Protein AF-A0A538DFN1-F1 (afdb_monomer_lite)

pLDDT: mean 91.26, std 4.5, range [76.12, 97.0]

Foldseek 3Di:
DDKDKDFQQAQAKDKQDQVQKWKFKADVPDTQDIWGFHIDIDGHGGIDMTDTDDPTPDFAKIKIWMWGHPDVPGDIDIDIDIDTD

Radius of gyration: 13.34 Å; chains: 1; bounding box: 32×21×36 Å

Sequence (85 aa):
MLELLVANRGNVTEILQRERLTMILRRGRRIVARLEPAARELLARTSGLVQARYTGRVRGRITAVVELSYGPGLGTVRRAFHLRL

Structure (mmCIF, N/CA/C/O backbone):
data_AF-A0A538DFN1-F1
#
_entry.id   AF-A0A538DFN1-F1
#
loop_
_atom_site.group_PDB
_atom_site.id
_atom_site.type_symbol
_atom_site.label_atom_id
_atom_site.label_alt_id
_atom_site.label_comp_id
_atom_site.label_asym_id
_atom_site.label_entity_id
_atom_site.label_seq_id
_atom_site.pdbx_PDB_ins_code
_atom_site.Cartn_x
_atom_site.Cartn_y
_atom_site.Cartn_z
_atom_site.occupancy
_atom_site.B_iso_or_equiv
_atom_site.auth_seq_id
_atom_site.auth_comp_id
_atom_site.auth_asym_id
_atom_site.auth_atom_id
_atom_site.pdbx_PDB_model_num
ATOM 1 N N . MET A 1 1 ? -9.402 -7.917 5.252 1.00 87.94 1 MET A N 1
ATOM 2 C CA . MET A 1 1 ? -8.317 -7.601 4.294 1.00 87.94 1 MET A CA 1
ATOM 3 C C . MET A 1 1 ? -8.691 -6.316 3.570 1.00 87.94 1 MET A C 1
ATOM 5 O O . MET A 1 1 ? -9.884 -6.080 3.436 1.00 87.94 1 MET A O 1
ATOM 9 N N . LEU A 1 2 ? -7.727 -5.483 3.170 1.00 91.44 2 LEU A N 1
ATOM 10 C CA . LEU A 1 2 ? -7.961 -4.335 2.285 1.00 91.44 2 LEU A CA 1
ATOM 11 C C . LEU A 1 2 ? -7.180 -4.535 0.992 1.00 91.44 2 LEU A C 1
ATOM 13 O O . LEU A 1 2 ? -6.024 -4.955 1.036 1.00 91.44 2 LEU A O 1
ATOM 17 N N . GLU A 1 3 ? -7.815 -4.223 -0.130 1.00 93.44 3 GLU A N 1
ATOM 18 C CA . GLU A 1 3 ? -7.250 -4.400 -1.464 1.00 93.44 3 GLU A CA 1
ATOM 19 C C . GLU A 1 3 ? -7.227 -3.062 -2.197 1.00 93.44 3 GLU A C 1
ATOM 21 O O . GLU A 1 3 ? -8.139 -2.243 -2.059 1.00 93.44 3 GLU A O 1
ATOM 26 N N . LEU A 1 4 ? -6.170 -2.840 -2.970 1.00 92.44 4 LEU A N 1
ATOM 27 C CA . LEU A 1 4 ? -6.001 -1.665 -3.811 1.00 92.44 4 LEU A CA 1
ATOM 28 C C . LEU A 1 4 ? -5.621 -2.120 -5.218 1.00 92.44 4 LEU A C 1
ATOM 30 O O . LEU A 1 4 ? -4.645 -2.845 -5.395 1.00 92.44 4 LEU A O 1
ATOM 34 N N . LEU A 1 5 ? -6.370 -1.660 -6.218 1.00 93.50 5 LEU A N 1
ATOM 35 C CA . LEU A 1 5 ? -5.993 -1.821 -7.616 1.00 93.50 5 LEU A CA 1
ATOM 36 C C . LEU A 1 5 ? -4.986 -0.735 -7.997 1.00 93.50 5 LEU A C 1
ATOM 38 O O . LEU A 1 5 ? -5.284 0.457 -7.900 1.00 93.50 5 LEU A O 1
ATOM 42 N N . VAL A 1 6 ? -3.808 -1.151 -8.447 1.00 92.00 6 VAL A N 1
ATOM 43 C CA . VAL A 1 6 ? -2.751 -0.265 -8.937 1.00 92.00 6 VAL A CA 1
ATOM 44 C C . VAL A 1 6 ? -2.522 -0.547 -10.413 1.00 92.00 6 VAL A C 1
ATOM 46 O O . VAL A 1 6 ? -2.461 -1.704 -10.819 1.00 92.00 6 VAL A O 1
ATOM 49 N N . ALA A 1 7 ? -2.398 0.508 -11.213 1.00 92.69 7 ALA A N 1
ATOM 50 C CA . ALA A 1 7 ? -2.135 0.409 -12.642 1.00 92.69 7 ALA A CA 1
ATOM 51 C C . ALA A 1 7 ? -0.747 0.971 -12.957 1.00 92.69 7 ALA A C 1
ATOM 53 O O . ALA A 1 7 ? -0.502 2.157 -12.723 1.00 92.69 7 ALA A O 1
ATOM 54 N N . ASN A 1 8 ? 0.127 0.146 -13.532 1.00 92.75 8 ASN A N 1
ATOM 55 C CA . 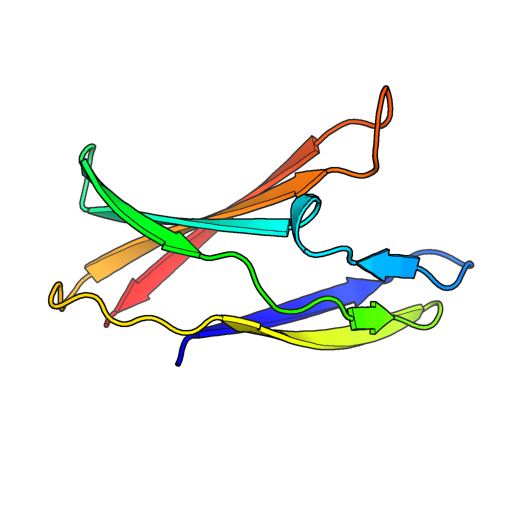ASN A 1 8 ? 1.350 0.612 -14.169 1.00 92.75 8 ASN A CA 1
ATOM 56 C C . ASN A 1 8 ? 0.984 1.144 -15.559 1.00 92.75 8 ASN A C 1
ATOM 58 O O . ASN A 1 8 ? 0.714 0.391 -16.493 1.00 92.75 8 ASN A O 1
ATOM 62 N N . ARG A 1 9 ? 0.946 2.471 -15.685 1.00 92.31 9 ARG A N 1
ATOM 63 C CA . ARG A 1 9 ? 0.675 3.150 -16.961 1.00 92.31 9 ARG A CA 1
ATOM 64 C C . ARG A 1 9 ? 1.948 3.455 -17.751 1.00 92.31 9 ARG A C 1
ATOM 66 O O . ARG A 1 9 ? 1.828 3.986 -18.853 1.00 92.31 9 ARG A O 1
ATOM 73 N N . GLY A 1 10 ? 3.123 3.141 -17.214 1.00 90.00 10 GLY A N 1
ATOM 74 C CA . GLY A 1 10 ? 4.416 3.316 -17.861 1.00 90.00 10 GLY A CA 1
ATOM 75 C C . GLY A 1 10 ? 4.721 2.237 -18.901 1.00 90.00 10 GLY A C 1
ATOM 76 O O . GLY A 1 10 ? 3.901 1.370 -19.210 1.00 90.00 10 GLY A O 1
ATOM 77 N N . ASN A 1 11 ? 5.920 2.322 -19.470 1.00 94.12 11 ASN A N 1
ATOM 78 C CA . ASN A 1 11 ? 6.459 1.390 -20.463 1.00 94.12 11 ASN A CA 1
ATOM 79 C C . ASN A 1 11 ? 7.507 0.422 -19.886 1.00 94.12 11 ASN A C 1
ATOM 81 O O . ASN A 1 11 ? 7.992 -0.434 -20.619 1.00 94.12 11 ASN A O 1
ATOM 85 N N . VAL A 1 12 ? 7.842 0.547 -18.602 1.00 91.00 12 VAL A N 1
ATOM 86 C CA . VAL A 1 12 ? 8.789 -0.321 -17.894 1.00 91.00 12 VAL A CA 1
ATOM 87 C C . VAL A 1 12 ? 8.071 -1.114 -16.811 1.00 91.00 12 VAL A C 1
ATOM 89 O O . VAL A 1 12 ? 7.070 -0.655 -16.261 1.00 91.00 12 VAL A O 1
ATOM 92 N N . THR A 1 13 ? 8.571 -2.310 -16.511 1.00 92.25 13 THR A N 1
ATOM 93 C CA . THR A 1 13 ? 8.125 -3.082 -15.347 1.00 92.25 13 THR A CA 1
ATOM 94 C C . THR A 1 13 ? 8.555 -2.371 -14.068 1.00 92.25 13 THR A C 1
ATOM 96 O O . THR A 1 13 ? 9.699 -1.937 -13.947 1.00 92.25 13 THR A O 1
ATOM 99 N N . GLU A 1 14 ? 7.637 -2.253 -13.112 1.00 89.88 14 GLU A N 1
ATOM 100 C CA . GLU A 1 14 ? 7.877 -1.591 -11.833 1.00 89.88 14 GLU A CA 1
ATOM 101 C C . GLU A 1 14 ? 7.778 -2.579 -10.673 1.00 89.88 14 GLU A C 1
ATOM 103 O O . GLU A 1 14 ? 6.872 -3.411 -10.609 1.00 89.88 14 GLU A O 1
ATOM 108 N N . ILE A 1 15 ? 8.694 -2.445 -9.716 1.00 89.12 15 ILE A N 1
ATOM 109 C CA . ILE A 1 15 ? 8.631 -3.157 -8.442 1.00 89.12 15 ILE A CA 1
ATOM 110 C C . ILE A 1 15 ? 8.059 -2.190 -7.407 1.00 89.12 15 ILE A C 1
ATOM 112 O O . ILE A 1 15 ? 8.741 -1.274 -6.940 1.00 89.12 15 ILE A O 1
ATOM 116 N N . LEU A 1 16 ? 6.802 -2.407 -7.021 1.00 87.50 16 LEU A N 1
ATOM 117 C CA . LEU A 1 16 ? 6.206 -1.740 -5.868 1.00 87.50 16 LEU A CA 1
ATOM 118 C C . LEU A 1 16 ? 6.804 -2.352 -4.606 1.00 87.50 16 LEU A C 1
ATOM 120 O O . LEU A 1 16 ? 6.298 -3.349 -4.095 1.00 87.50 16 LEU A O 1
ATOM 124 N N . GLN A 1 17 ? 7.902 -1.777 -4.123 1.00 85.56 17 GLN A N 1
ATOM 125 C CA . GLN A 1 17 ? 8.482 -2.157 -2.837 1.00 85.56 17 GLN A CA 1
ATOM 126 C C . GLN A 1 17 ? 7.547 -1.758 -1.686 1.00 85.56 17 GLN A C 1
ATOM 128 O O . GLN A 1 17 ? 6.750 -0.823 -1.803 1.00 85.56 17 GLN A O 1
ATOM 133 N N . ARG A 1 18 ? 7.652 -2.466 -0.560 1.00 80.06 18 ARG A N 1
ATOM 134 C CA . ARG A 1 18 ? 6.758 -2.311 0.596 1.00 80.06 18 ARG A CA 1
ATOM 135 C C . ARG A 1 18 ? 6.776 -0.885 1.163 1.00 80.06 18 ARG A C 1
ATOM 137 O O . ARG A 1 18 ? 5.737 -0.344 1.519 1.00 80.06 18 ARG A O 1
ATOM 144 N N . GLU A 1 19 ? 7.945 -0.262 1.186 1.00 83.62 19 GLU A N 1
ATOM 145 C CA . GLU A 1 19 ? 8.191 1.101 1.657 1.00 83.62 19 GLU A CA 1
ATOM 146 C C . GLU A 1 19 ? 7.714 2.188 0.682 1.00 83.62 19 GLU A C 1
ATOM 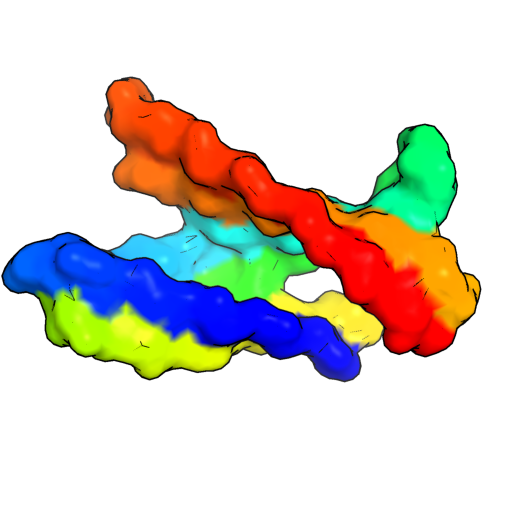148 O O . GLU A 1 19 ? 7.564 3.348 1.066 1.00 83.62 19 GLU A O 1
ATOM 153 N N . ARG A 1 20 ? 7.451 1.834 -0.5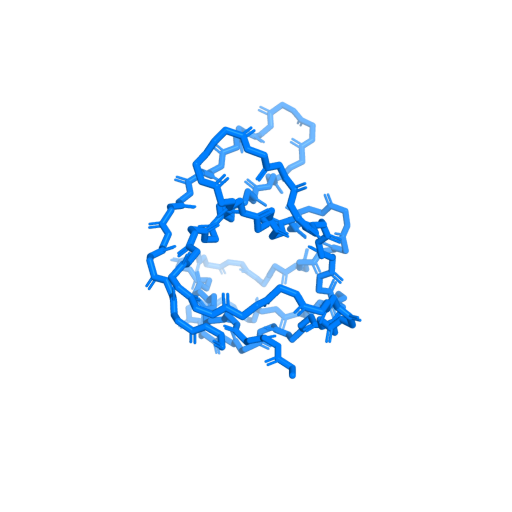83 1.00 88.12 20 ARG A N 1
ATOM 154 C CA . ARG A 1 20 ? 7.012 2.796 -1.603 1.00 88.12 20 ARG A CA 1
ATOM 155 C C . ARG A 1 20 ? 5.519 3.055 -1.561 1.00 88.12 20 ARG A C 1
ATOM 157 O O . ARG A 1 20 ? 5.091 4.105 -2.026 1.00 88.12 20 ARG A O 1
ATOM 164 N N . LEU A 1 21 ? 4.730 2.128 -1.024 1.00 91.62 21 LEU A N 1
ATOM 165 C CA . LEU A 1 21 ? 3.278 2.221 -1.013 1.00 91.62 21 LEU A CA 1
ATOM 166 C C . LEU A 1 21 ? 2.737 2.122 0.411 1.00 91.62 21 LEU A C 1
ATOM 168 O O . LEU A 1 21 ? 2.780 1.069 1.036 1.00 91.62 21 LEU A O 1
ATOM 172 N N . THR A 1 22 ? 2.157 3.212 0.907 1.00 94.31 22 THR A N 1
ATOM 173 C CA . THR A 1 22 ? 1.5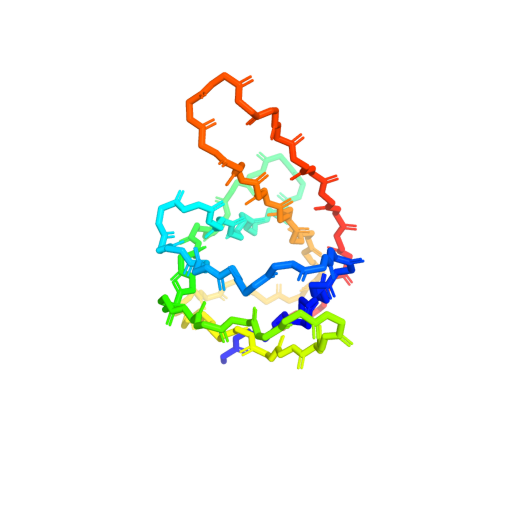32 3.257 2.234 1.00 94.31 22 THR A CA 1
ATOM 174 C C . THR A 1 22 ? 0.047 3.574 2.115 1.00 94.31 22 THR A C 1
ATOM 176 O O . THR A 1 22 ? -0.358 4.519 1.438 1.00 94.31 22 THR A O 1
ATOM 179 N N . MET A 1 23 ? -0.786 2.808 2.820 1.00 94.50 23 MET A N 1
ATOM 180 C CA . MET A 1 23 ? -2.213 3.074 2.983 1.00 94.50 23 MET A CA 1
ATOM 181 C C . MET A 1 23 ? -2.500 3.513 4.423 1.00 94.50 23 MET A C 1
ATOM 183 O O . MET A 1 23 ? -2.463 2.727 5.369 1.00 94.50 23 MET A O 1
ATOM 187 N N . ILE A 1 24 ? -2.815 4.792 4.593 1.00 95.44 24 ILE A N 1
ATOM 188 C CA . ILE A 1 24 ? -3.148 5.412 5.874 1.00 95.44 24 ILE A CA 1
ATOM 189 C C . ILE A 1 24 ? -4.667 5.464 6.010 1.00 95.44 24 ILE A C 1
ATOM 191 O O . ILE A 1 24 ? -5.351 6.170 5.271 1.00 95.44 24 ILE A O 1
ATOM 195 N N . LEU A 1 25 ? -5.212 4.756 6.992 1.00 95.81 25 LEU A N 1
ATOM 196 C CA . LEU A 1 25 ? -6.633 4.822 7.311 1.00 95.81 25 LEU A CA 1
ATOM 197 C C . LEU A 1 25 ? -6.866 5.909 8.356 1.00 95.81 25 LEU A C 1
ATOM 199 O O . LEU A 1 25 ? -6.243 5.901 9.421 1.00 95.81 25 LEU A O 1
ATOM 203 N N . ARG A 1 26 ? -7.799 6.823 8.083 1.00 95.56 26 ARG A N 1
ATOM 204 C CA . ARG A 1 26 ? -8.187 7.901 8.999 1.00 95.56 26 ARG A CA 1
ATOM 205 C C . ARG A 1 26 ? -9.689 7.939 9.250 1.00 95.56 26 ARG A C 1
ATOM 207 O O . ARG A 1 26 ? -10.497 7.691 8.356 1.00 95.56 26 ARG A O 1
ATOM 214 N N . ARG A 1 27 ? -10.056 8.331 10.468 1.00 94.19 27 ARG A N 1
ATOM 215 C CA . ARG A 1 27 ? -11.415 8.721 10.853 1.00 94.19 27 ARG A CA 1
ATOM 216 C C . ARG A 1 27 ? -11.369 10.176 11.312 1.00 94.19 27 ARG A C 1
ATOM 218 O O . ARG A 1 27 ? -10.851 10.483 12.385 1.00 94.19 27 ARG A O 1
ATOM 225 N N . GLY A 1 28 ? -11.843 11.084 10.460 1.00 90.38 28 GLY A N 1
ATOM 226 C CA . GLY A 1 28 ? -11.650 12.522 10.658 1.00 90.38 28 GLY A CA 1
ATOM 227 C C . GLY A 1 28 ? -10.161 12.887 10.650 1.00 90.38 28 GLY A C 1
ATOM 228 O O . GLY A 1 28 ? -9.470 12.648 9.657 1.00 90.38 28 GLY A O 1
ATOM 229 N N . ARG A 1 29 ? -9.674 13.446 11.766 1.00 91.06 29 ARG A N 1
ATOM 230 C CA . ARG A 1 29 ? -8.258 13.805 11.979 1.00 91.06 29 ARG A CA 1
ATOM 231 C C . ARG A 1 29 ? -7.419 12.681 12.602 1.00 91.06 29 ARG A C 1
ATOM 233 O O . ARG A 1 29 ? -6.201 12.793 12.652 1.00 91.06 29 ARG A O 1
ATOM 240 N N . ARG A 1 30 ? -8.045 11.596 13.072 1.00 93.56 30 ARG A N 1
ATOM 241 C CA . ARG A 1 30 ? -7.352 10.495 13.752 1.00 93.56 30 ARG A CA 1
ATOM 242 C C . ARG A 1 30 ? -6.905 9.432 12.754 1.00 93.56 30 ARG A C 1
ATOM 244 O O . ARG A 1 30 ? -7.733 8.904 12.014 1.00 93.56 30 ARG A O 1
ATOM 251 N N . ILE A 1 31 ? -5.626 9.066 12.789 1.00 95.12 31 ILE A N 1
ATOM 252 C CA . ILE A 1 31 ? -5.105 7.885 12.088 1.00 95.12 31 ILE A CA 1
ATOM 253 C C . ILE A 1 31 ? -5.499 6.641 12.889 1.00 95.12 31 ILE A C 1
ATOM 255 O O . ILE A 1 31 ? -5.267 6.576 14.095 1.00 95.12 31 ILE A O 1
ATOM 259 N N . VAL A 1 32 ? -6.136 5.677 12.226 1.00 94.75 32 VAL A N 1
ATOM 260 C CA . VAL A 1 32 ? -6.629 4.435 12.845 1.00 94.75 32 VAL A CA 1
ATOM 261 C C . VAL A 1 32 ? -5.817 3.209 12.442 1.00 94.75 32 VAL A C 1
ATOM 263 O O . VAL A 1 32 ? -5.836 2.218 13.165 1.00 94.75 32 VAL A O 1
ATOM 266 N N . ALA A 1 33 ? -5.105 3.269 11.316 1.00 94.88 33 ALA A N 1
ATOM 267 C CA . ALA A 1 33 ? -4.102 2.284 10.924 1.00 94.88 33 ALA A CA 1
ATOM 268 C C . ALA A 1 33 ? -3.161 2.871 9.865 1.00 94.88 33 ALA A C 1
ATOM 270 O O . ALA A 1 33 ? -3.559 3.738 9.085 1.00 94.88 33 ALA A O 1
ATOM 271 N N . ARG A 1 34 ? -1.934 2.354 9.823 1.00 94.88 34 ARG A N 1
ATOM 272 C CA . ARG A 1 34 ? -1.017 2.482 8.688 1.00 94.88 34 ARG A CA 1
ATOM 273 C C . ARG A 1 34 ? -0.745 1.080 8.177 1.00 94.88 34 ARG A C 1
ATOM 275 O O . ARG A 1 34 ? -0.434 0.202 8.976 1.00 94.88 34 ARG A O 1
ATOM 282 N N . LEU A 1 35 ? -0.953 0.872 6.888 1.00 93.00 35 LEU A N 1
ATOM 283 C CA . LEU A 1 35 ? -0.856 -0.429 6.254 1.00 93.00 35 LEU A CA 1
ATOM 284 C C . LEU A 1 35 ? 0.152 -0.350 5.116 1.00 93.00 35 LEU A C 1
ATOM 286 O O . LEU A 1 35 ? 0.066 0.537 4.270 1.00 93.00 35 LEU A O 1
ATOM 290 N N . GLU A 1 36 ? 1.063 -1.308 5.096 1.00 92.25 36 GLU A N 1
ATOM 291 C CA . GLU A 1 36 ? 2.058 -1.479 4.045 1.00 92.25 36 GLU A CA 1
ATOM 292 C C . GLU A 1 36 ? 1.696 -2.758 3.289 1.00 92.25 36 GLU A C 1
ATOM 294 O O . GLU A 1 36 ? 1.735 -3.846 3.879 1.00 92.25 36 GLU A O 1
ATOM 299 N N . PRO A 1 37 ? 1.253 -2.661 2.027 1.00 90.12 37 PRO A N 1
ATOM 300 C CA . PRO A 1 37 ? 1.017 -3.834 1.206 1.00 90.12 37 PRO A CA 1
ATOM 301 C C . PRO A 1 37 ? 2.316 -4.609 0.972 1.00 90.12 37 PRO A C 1
ATOM 303 O O . PR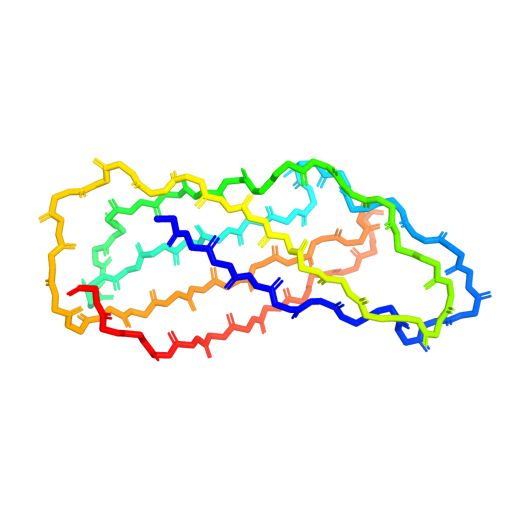O A 1 37 ? 3.412 -4.047 0.997 1.00 90.12 37 PRO A O 1
ATOM 306 N N . ALA A 1 38 ? 2.193 -5.912 0.723 1.00 87.31 38 ALA A N 1
ATOM 307 C CA . ALA A 1 38 ? 3.340 -6.712 0.308 1.00 87.31 38 ALA A CA 1
ATOM 308 C C . ALA A 1 38 ? 3.924 -6.182 -1.011 1.00 87.31 38 ALA A C 1
ATOM 310 O O . ALA A 1 38 ? 3.191 -5.650 -1.852 1.00 87.31 38 ALA A O 1
ATOM 311 N N . ALA A 1 39 ? 5.236 -6.357 -1.185 1.00 87.31 39 ALA A N 1
ATOM 312 C CA . ALA A 1 39 ? 5.897 -5.969 -2.419 1.00 87.31 39 ALA A CA 1
ATOM 313 C C . ALA A 1 39 ? 5.295 -6.724 -3.612 1.00 87.31 39 ALA A C 1
ATOM 315 O O . ALA A 1 39 ? 4.946 -7.902 -3.497 1.00 87.31 39 ALA A O 1
ATOM 316 N N . ARG A 1 40 ? 5.163 -6.045 -4.753 1.00 90.44 40 ARG A N 1
ATOM 317 C CA . ARG A 1 40 ? 4.570 -6.631 -5.957 1.00 90.44 40 ARG A CA 1
ATOM 318 C C . ARG A 1 40 ? 5.235 -6.103 -7.218 1.00 90.44 40 ARG A C 1
ATOM 320 O O . ARG A 1 40 ? 5.431 -4.902 -7.373 1.00 90.44 40 ARG A O 1
ATOM 327 N N . GLU A 1 41 ? 5.522 -7.013 -8.135 1.00 92.38 41 GLU A N 1
ATOM 328 C CA . GLU A 1 41 ? 5.918 -6.674 -9.496 1.00 92.38 41 GLU A CA 1
ATOM 329 C C . GLU A 1 41 ? 4.681 -6.328 -10.341 1.00 92.38 41 GLU A C 1
ATOM 331 O O . GLU A 1 41 ? 3.655 -7.018 -10.294 1.00 92.38 41 GLU A O 1
ATOM 336 N N . LEU A 1 42 ? 4.770 -5.237 -11.099 1.00 93.00 42 LEU A N 1
ATOM 337 C CA . LEU A 1 42 ? 3.760 -4.780 -12.047 1.00 93.00 42 LEU A CA 1
ATOM 338 C C . LEU A 1 42 ? 4.393 -4.598 -13.421 1.00 93.00 42 LEU A C 1
ATOM 340 O O . LEU A 1 42 ? 5.144 -3.648 -13.655 1.00 93.00 42 LEU A O 1
ATOM 344 N N . LEU A 1 43 ? 4.022 -5.476 -14.348 1.00 94.69 43 LEU A N 1
ATOM 345 C CA . LEU A 1 43 ? 4.442 -5.385 -15.741 1.00 94.69 43 LEU A CA 1
ATOM 346 C C . LEU A 1 43 ? 3.961 -4.072 -16.374 1.00 94.69 43 LEU A C 1
ATOM 348 O O . LEU A 1 43 ? 2.913 -3.530 -15.998 1.00 94.69 43 LEU A O 1
ATOM 352 N N . ALA A 1 44 ? 4.709 -3.583 -17.362 1.00 94.62 44 ALA A N 1
ATOM 353 C CA . ALA A 1 44 ? 4.343 -2.392 -18.123 1.00 94.62 44 ALA A CA 1
ATOM 354 C C . ALA A 1 44 ? 2.909 -2.491 -18.672 1.00 94.62 44 ALA A C 1
ATOM 356 O O . ALA A 1 44 ? 2.496 -3.538 -19.167 1.00 94.62 44 ALA A O 1
ATOM 357 N N . ARG A 1 45 ? 2.154 -1.387 -18.610 1.00 95.44 45 ARG A N 1
ATOM 358 C CA . ARG A 1 45 ? 0.767 -1.287 -19.112 1.00 95.44 45 ARG A CA 1
ATOM 359 C C . ARG A 1 45 ? -0.236 -2.259 -18.471 1.00 95.44 45 ARG A C 1
ATOM 361 O O . ARG A 1 45 ? -1.317 -2.459 -19.021 1.00 95.44 45 ARG A O 1
ATOM 368 N N . THR A 1 46 ? 0.071 -2.834 -17.307 1.00 95.75 46 THR A N 1
ATOM 369 C CA . THR A 1 46 ? -0.839 -3.745 -16.593 1.00 95.75 46 THR A CA 1
ATOM 370 C C . THR A 1 46 ? -1.416 -3.130 -15.324 1.00 95.75 46 THR A C 1
ATOM 372 O O . THR A 1 46 ? -0.995 -2.070 -14.858 1.00 95.75 46 THR A O 1
ATOM 375 N N . SER A 1 47 ? -2.418 -3.801 -14.755 1.00 95.25 47 SER A N 1
ATOM 376 C CA . SER A 1 47 ? -2.933 -3.508 -13.418 1.00 95.25 47 SER A CA 1
ATOM 377 C C . SER A 1 47 ? -2.793 -4.728 -12.516 1.00 95.25 47 SER A C 1
ATOM 379 O O . SER A 1 47 ? -2.858 -5.864 -12.981 1.00 95.25 47 SER A O 1
ATOM 381 N N . GLY A 1 48 ? -2.631 -4.500 -11.218 1.00 92.38 48 GLY A N 1
ATOM 382 C CA . GLY A 1 48 ? -2.522 -5.555 -10.222 1.00 92.38 48 GLY A CA 1
ATOM 383 C C . GLY A 1 48 ? -3.104 -5.135 -8.882 1.00 92.38 48 GLY A C 1
ATOM 384 O O . GLY A 1 48 ? -3.157 -3.953 -8.542 1.00 92.38 48 GLY A O 1
ATOM 385 N N . LEU A 1 49 ? -3.559 -6.128 -8.121 1.00 92.88 49 LEU A N 1
ATOM 386 C CA . LEU A 1 49 ? -4.078 -5.929 -6.773 1.00 92.88 49 LEU A CA 1
ATOM 387 C C . LEU A 1 49 ? -2.944 -6.000 -5.755 1.00 92.88 49 LEU A C 1
ATOM 389 O O . LEU A 1 49 ? -2.175 -6.955 -5.728 1.00 92.88 49 LEU A O 1
ATOM 393 N N . VAL A 1 50 ? -2.861 -5.028 -4.865 1.00 92.38 50 VAL A N 1
ATOM 394 C CA . VAL A 1 50 ? -2.010 -5.126 -3.680 1.00 92.38 50 VAL A CA 1
ATOM 395 C C . VAL A 1 50 ? -2.898 -5.259 -2.458 1.00 92.38 50 VAL A C 1
ATOM 397 O O . VAL A 1 50 ? -3.917 -4.577 -2.327 1.00 92.38 50 VAL A O 1
ATOM 400 N N . GLN A 1 51 ? -2.526 -6.179 -1.578 1.00 91.88 51 GLN A N 1
ATOM 401 C CA . GLN A 1 51 ? -3.306 -6.514 -0.398 1.00 91.88 51 GLN A CA 1
ATOM 402 C C . GLN A 1 51 ? -2.555 -6.065 0.845 1.00 91.88 51 GLN A C 1
ATOM 404 O O . GLN A 1 51 ? -1.349 -6.282 0.976 1.00 91.88 51 GLN A O 1
ATOM 409 N N . ALA A 1 52 ? -3.286 -5.463 1.776 1.00 91.00 52 ALA A N 1
ATOM 410 C CA . ALA A 1 52 ? -2.767 -5.110 3.082 1.00 91.00 52 ALA A CA 1
ATOM 411 C C . ALA A 1 52 ? -3.680 -5.647 4.186 1.00 91.00 52 ALA A C 1
ATOM 413 O O . ALA A 1 52 ? -4.917 -5.567 4.136 1.00 91.00 52 ALA A O 1
ATOM 414 N N . ARG A 1 53 ? -3.061 -6.223 5.218 1.00 91.88 53 ARG A N 1
ATOM 415 C CA . ARG A 1 53 ? -3.794 -6.826 6.328 1.00 91.88 53 ARG A CA 1
ATOM 416 C C . ARG A 1 53 ? -4.248 -5.745 7.304 1.00 91.88 53 ARG A C 1
ATOM 418 O O . ARG A 1 53 ? -3.453 -5.213 8.066 1.00 91.88 53 ARG A O 1
ATOM 425 N N . TYR A 1 54 ? -5.549 -5.475 7.330 1.00 90.75 54 TYR A N 1
ATOM 426 C CA . TYR A 1 54 ? -6.165 -4.657 8.371 1.00 90.75 54 TYR A CA 1
ATOM 427 C C . TYR A 1 54 ? -6.558 -5.515 9.578 1.00 90.75 54 TYR A C 1
ATOM 429 O O . TYR A 1 54 ? -7.402 -6.401 9.456 1.00 90.75 54 TYR A O 1
ATOM 437 N N . THR A 1 55 ? -5.953 -5.242 10.734 1.00 88.44 55 THR A N 1
ATOM 438 C CA . THR A 1 55 ? -6.247 -5.895 12.027 1.00 88.44 55 THR A CA 1
ATOM 439 C C . THR A 1 55 ? -6.908 -4.951 13.036 1.00 88.44 55 THR A C 1
ATOM 441 O O . THR A 1 55 ? -7.095 -5.305 14.199 1.00 88.44 55 THR A O 1
ATOM 444 N N . GLY A 1 56 ? -7.253 -3.731 12.613 1.00 86.75 56 GLY A N 1
ATOM 445 C CA . GLY A 1 56 ? -7.881 -2.742 13.482 1.00 86.75 56 GLY A CA 1
ATOM 446 C C . GLY A 1 56 ? -9.337 -3.080 13.816 1.00 86.75 56 GLY A C 1
ATOM 447 O O . GLY A 1 56 ? -10.002 -3.852 13.130 1.00 86.75 56 GLY A O 1
ATOM 448 N N . ARG A 1 57 ? -9.844 -2.469 14.893 1.00 86.56 57 ARG A N 1
ATOM 449 C CA . ARG A 1 57 ? -11.221 -2.668 15.390 1.00 86.56 57 ARG A CA 1
ATOM 450 C C . ARG A 1 57 ? -12.203 -1.584 14.938 1.00 86.56 57 ARG A C 1
ATOM 452 O O . ARG A 1 57 ? -13.387 -1.655 15.254 1.00 86.56 57 ARG A O 1
ATOM 459 N N . VAL A 1 58 ? -11.719 -0.549 14.251 1.00 88.62 58 VAL A N 1
ATOM 460 C CA . VAL A 1 58 ? -12.557 0.581 13.838 1.00 88.62 58 VAL A CA 1
ATOM 461 C C . VAL A 1 58 ? -13.426 0.151 12.662 1.00 88.62 58 VAL A C 1
ATOM 463 O O . VAL A 1 58 ? -12.913 -0.276 11.634 1.00 88.62 58 VAL A O 1
ATOM 466 N N . ARG A 1 59 ? -14.741 0.303 12.819 1.00 87.69 59 ARG A N 1
ATOM 467 C CA . ARG A 1 59 ? -15.745 0.053 11.778 1.00 87.69 59 ARG A CA 1
ATOM 468 C C . ARG A 1 59 ? -16.430 1.346 11.343 1.00 87.69 59 ARG A C 1
ATOM 470 O O . ARG A 1 59 ? -16.332 2.373 12.026 1.00 87.69 59 ARG A O 1
ATOM 477 N N . GLY A 1 60 ? -17.153 1.286 10.230 1.00 92.25 60 GLY A N 1
ATOM 478 C CA . GLY A 1 60 ? -17.913 2.405 9.682 1.00 92.25 60 GLY A CA 1
ATOM 479 C C . GLY A 1 60 ? -17.129 3.230 8.662 1.00 92.25 60 GLY A C 1
ATOM 480 O O . GLY A 1 60 ? -16.163 2.761 8.062 1.00 92.25 60 GLY A O 1
ATOM 481 N N . ARG A 1 61 ? -17.585 4.464 8.413 1.00 95.25 61 ARG A N 1
ATOM 482 C CA . ARG A 1 61 ? -17.000 5.339 7.383 1.00 95.25 61 ARG A CA 1
ATOM 483 C C . ARG A 1 61 ? -15.598 5.791 7.785 1.00 95.25 61 ARG A C 1
ATOM 485 O O . ARG A 1 61 ? -15.412 6.393 8.844 1.00 95.25 61 ARG A O 1
ATOM 492 N N . ILE A 1 62 ? -14.642 5.556 6.897 1.00 95.81 62 ILE A N 1
ATOM 493 C CA . ILE A 1 62 ? -13.252 5.985 7.019 1.00 95.81 62 ILE A CA 1
ATOM 494 C C . ILE A 1 62 ? -12.765 6.571 5.691 1.00 95.81 62 ILE A C 1
ATOM 496 O O . ILE A 1 62 ? -13.370 6.366 4.636 1.00 95.81 62 ILE A O 1
ATOM 500 N N . THR A 1 63 ? -11.641 7.276 5.734 1.00 97.00 63 THR A N 1
ATOM 501 C CA . THR A 1 63 ? -10.898 7.649 4.530 1.00 97.00 63 THR A CA 1
ATOM 502 C C . THR A 1 63 ? -9.601 6.853 4.484 1.00 97.00 63 THR A C 1
ATOM 504 O O . THR A 1 63 ? -8.830 6.890 5.441 1.00 97.00 63 THR A O 1
ATOM 507 N N . ALA A 1 64 ? -9.340 6.164 3.379 1.00 96.12 64 ALA A N 1
ATOM 508 C CA . ALA A 1 64 ? -8.023 5.628 3.064 1.00 96.12 64 ALA A CA 1
ATOM 509 C C . ALA A 1 64 ? -7.247 6.662 2.250 1.00 96.12 64 ALA A C 1
ATOM 511 O O . ALA A 1 64 ? -7.703 7.103 1.198 1.00 96.12 64 ALA A O 1
ATOM 512 N N . VAL A 1 65 ? -6.088 7.069 2.745 1.00 96.56 65 VAL A N 1
ATOM 513 C CA . VAL A 1 65 ? -5.123 7.890 2.018 1.00 96.56 65 VAL A CA 1
ATOM 514 C C . VAL A 1 65 ? -4.015 6.963 1.547 1.00 96.56 65 VAL A C 1
ATOM 516 O O . VAL A 1 65 ? -3.365 6.319 2.361 1.00 96.56 65 VAL A O 1
ATOM 519 N N . VAL A 1 66 ? -3.842 6.872 0.238 1.00 95.31 66 VAL A N 1
ATOM 520 C CA . VAL A 1 66 ? -2.808 6.076 -0.413 1.00 95.31 66 VAL A CA 1
ATOM 521 C C . VAL A 1 66 ? -1.701 7.018 -0.855 1.00 95.31 66 VAL A C 1
ATOM 523 O O . VAL A 1 66 ? -1.959 7.993 -1.567 1.00 95.31 66 VAL A O 1
ATOM 526 N N . GLU A 1 67 ? -0.486 6.720 -0.422 1.00 94.69 67 GLU A N 1
ATOM 527 C CA . GLU A 1 67 ? 0.733 7.443 -0.763 1.00 94.69 67 GLU A CA 1
ATOM 528 C C . GLU A 1 67 ? 1.674 6.482 -1.487 1.00 94.69 67 GLU A C 1
ATOM 530 O O . GLU A 1 67 ? 1.995 5.414 -0.967 1.00 94.69 67 GLU A O 1
ATOM 535 N N . LEU A 1 68 ? 2.058 6.857 -2.707 1.00 91.88 68 LEU A N 1
ATOM 536 C CA . LEU A 1 68 ? 2.987 6.131 -3.563 1.00 91.88 68 LEU A CA 1
ATOM 537 C C . LEU A 1 68 ? 4.216 7.009 -3.813 1.00 91.88 68 LEU A C 1
ATOM 539 O O . LEU A 1 68 ? 4.088 8.089 -4.390 1.00 91.88 68 LEU A O 1
ATOM 543 N N . SER A 1 69 ? 5.385 6.545 -3.387 1.00 90.25 69 SER A N 1
ATOM 544 C CA . SER A 1 69 ? 6.684 7.173 -3.631 1.00 90.25 69 SER A CA 1
ATOM 545 C C . SER A 1 69 ? 7.407 6.461 -4.772 1.00 90.25 69 SER A C 1
ATOM 547 O O . SER A 1 69 ? 7.558 5.239 -4.740 1.00 90.25 69 SER A O 1
ATOM 549 N N . TYR A 1 70 ? 7.886 7.211 -5.767 1.00 83.19 70 TYR A N 1
ATOM 550 C CA . TYR A 1 70 ? 8.658 6.645 -6.882 1.00 83.19 70 TYR A CA 1
ATOM 551 C C . TYR A 1 70 ? 10.152 6.465 -6.556 1.00 83.19 70 TYR A C 1
ATOM 553 O O . TYR A 1 70 ? 10.897 5.917 -7.367 1.00 83.19 70 TYR A O 1
ATOM 561 N N . GLY A 1 71 ? 10.586 6.861 -5.356 1.00 78.56 71 GLY A N 1
ATOM 562 C CA . GLY A 1 71 ? 11.970 6.775 -4.895 1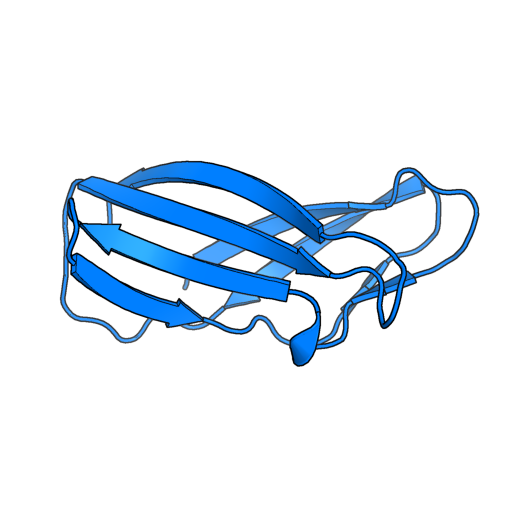.00 78.56 71 GLY A CA 1
ATOM 563 C C . GLY A 1 71 ? 12.566 8.149 -4.568 1.00 78.56 71 GLY A C 1
ATOM 564 O O . GLY A 1 71 ? 11.892 9.170 -4.692 1.00 78.56 71 GLY A O 1
ATOM 565 N N . PRO A 1 72 ? 13.828 8.206 -4.117 1.00 76.12 72 PRO A N 1
ATOM 566 C CA . PRO A 1 72 ? 14.475 9.462 -3.744 1.00 76.12 72 PRO A CA 1
ATOM 567 C C . PRO A 1 72 ? 14.490 10.461 -4.910 1.00 76.12 72 PRO A C 1
ATOM 569 O O . PRO A 1 72 ? 14.946 10.136 -6.002 1.00 76.12 72 PRO A O 1
ATOM 572 N N . GLY A 1 73 ? 13.972 11.673 -4.690 1.00 78.94 73 GLY A N 1
ATOM 573 C CA . GLY A 1 73 ? 13.915 12.734 -5.708 1.00 78.94 73 GLY A CA 1
ATOM 574 C C . GLY A 1 73 ? 12.844 12.552 -6.795 1.00 78.94 73 GLY A C 1
ATOM 575 O O . GLY A 1 73 ? 12.589 13.481 -7.557 1.00 78.94 73 GLY A O 1
ATOM 576 N N . LEU A 1 74 ? 12.171 11.400 -6.838 1.00 77.56 74 LEU A N 1
ATOM 577 C CA . LEU A 1 74 ? 11.063 11.108 -7.743 1.00 77.56 74 LEU A CA 1
ATOM 578 C C . LEU A 1 74 ? 9.772 11.261 -6.931 1.00 77.56 74 LEU A C 1
ATOM 580 O O . LEU A 1 74 ? 9.534 10.498 -6.002 1.00 77.56 74 LEU A O 1
ATOM 584 N N . GLY A 1 75 ? 8.994 12.310 -7.215 1.00 85.69 75 GLY A N 1
ATOM 585 C CA . GLY A 1 75 ? 7.930 12.817 -6.337 1.00 85.69 75 GLY A CA 1
ATOM 586 C C . GLY A 1 75 ? 6.884 11.801 -5.848 1.00 85.69 75 GLY A C 1
ATOM 587 O O . GLY A 1 75 ? 6.827 10.650 -6.263 1.00 85.69 75 GLY A O 1
ATOM 588 N N . THR A 1 76 ? 5.994 12.247 -4.964 1.00 90.38 76 THR A N 1
ATOM 589 C CA . THR A 1 76 ? 4.984 11.373 -4.346 1.00 90.38 76 THR A CA 1
ATOM 590 C C . THR A 1 76 ? 3.611 11.589 -4.971 1.00 90.38 76 THR A C 1
ATOM 592 O O . THR A 1 76 ? 3.136 12.720 -5.086 1.00 90.38 76 THR A O 1
ATOM 595 N N . VAL A 1 77 ? 2.917 10.502 -5.309 1.00 91.62 77 VAL A N 1
ATOM 596 C CA . VAL A 1 77 ? 1.498 10.540 -5.677 1.00 91.62 77 VAL A CA 1
ATOM 597 C C . VAL A 1 77 ? 0.646 10.230 -4.459 1.00 91.62 77 VAL A C 1
ATOM 599 O O . VAL A 1 77 ? 0.842 9.234 -3.767 1.00 91.62 77 VAL A O 1
ATOM 602 N N . ARG A 1 78 ? -0.354 11.083 -4.225 1.00 95.12 78 ARG A N 1
ATOM 603 C CA . ARG A 1 78 ? -1.302 10.943 -3.121 1.00 95.12 78 ARG A CA 1
ATOM 604 C C . ARG A 1 78 ? -2.735 10.887 -3.633 1.00 95.12 78 ARG A C 1
ATOM 606 O O . ARG A 1 78 ? -3.163 11.723 -4.439 1.00 95.12 78 ARG A O 1
ATOM 613 N N . ARG A 1 79 ? -3.495 9.901 -3.155 1.00 95.69 79 ARG A N 1
ATOM 614 C CA . ARG A 1 79 ? -4.920 9.717 -3.469 1.00 95.69 79 ARG A CA 1
ATOM 615 C C . ARG A 1 79 ? -5.712 9.380 -2.216 1.00 95.69 79 ARG A C 1
ATOM 617 O O . ARG A 1 79 ? -5.200 8.743 -1.305 1.00 95.69 79 ARG A O 1
ATOM 624 N N . ALA A 1 80 ? -6.960 9.834 -2.160 1.00 96.56 80 ALA A N 1
ATOM 625 C CA . ALA A 1 80 ? -7.849 9.589 -1.033 1.00 96.56 80 ALA A CA 1
ATOM 626 C C . ALA A 1 80 ? -9.130 8.895 -1.502 1.00 96.56 80 ALA A C 1
ATOM 628 O O . ALA A 1 80 ? -9.721 9.292 -2.503 1.00 96.56 80 ALA A O 1
ATOM 629 N N . PHE A 1 81 ? -9.565 7.894 -0.741 1.00 95.56 81 PHE A N 1
ATOM 630 C CA . PHE A 1 81 ? -10.732 7.066 -1.022 1.00 95.56 81 PHE A CA 1
ATOM 631 C C . PHE A 1 81 ? -11.628 6.996 0.212 1.00 95.56 81 PHE A C 1
ATOM 633 O O . PHE A 1 81 ? -11.144 6.840 1.334 1.00 95.56 81 PHE A O 1
ATOM 640 N N . HIS A 1 82 ? -12.938 7.099 0.017 1.00 95.62 82 HIS A N 1
ATOM 641 C CA . HIS A 1 82 ? -13.912 6.905 1.087 1.00 95.62 82 HIS A CA 1
ATOM 642 C C . HIS A 1 82 ? -14.339 5.443 1.113 1.00 95.62 82 HIS A C 1
ATOM 644 O O . HIS A 1 82 ? -14.783 4.915 0.099 1.00 95.62 82 HIS A O 1
ATOM 650 N N . LEU A 1 83 ? -14.207 4.802 2.271 1.00 92.56 83 LEU A N 1
ATOM 651 C CA . LEU A 1 83 ? -14.520 3.389 2.458 1.00 92.56 83 LEU A CA 1
ATOM 652 C C . LEU A 1 83 ? -15.440 3.224 3.669 1.00 92.56 83 LEU A C 1
ATOM 654 O O . LEU A 1 83 ? -15.484 4.078 4.562 1.00 92.56 83 LEU A O 1
ATOM 658 N N . ARG A 1 84 ? -16.156 2.103 3.719 1.00 92.50 84 ARG A N 1
ATOM 659 C CA . ARG A 1 84 ? -16.893 1.656 4.900 1.00 92.50 84 ARG A CA 1
ATOM 660 C C . ARG A 1 84 ? -16.340 0.292 5.313 1.00 92.50 84 ARG A C 1
ATOM 662 O O . ARG A 1 84 ? -16.362 -0.622 4.497 1.00 92.50 84 ARG A O 1
ATOM 669 N N . LEU A 1 85 ? -15.806 0.211 6.534 1.00 87.62 85 LEU A N 1
ATOM 670 C CA . LEU A 1 85 ? -15.292 -1.016 7.161 1.00 87.62 85 LEU A CA 1
ATOM 671 C C . LEU A 1 85 ? -16.361 -1.733 7.986 1.00 87.62 85 LEU A C 1
ATOM 673 O O . LEU A 1 85 ? -17.214 -1.017 8.571 1.00 87.62 85 LEU A O 1
#

Secondary structure (DSSP, 8-state):
-EEEEEE--SSS-EEE-GGGEEEEEEETTEEEEEE-PPPEEE-TT-EEEEEE-------SEEEEEEEEEEETTEEEEEEEEEEE-